Protein AF-A0A6M0F7D0-F1 (afdb_monomer_lite)

Radius of gyration: 13.65 Å; chains: 1; bounding box: 28×24×32 Å

Secondary structure (DSSP, 8-state):
--HHHHHHHHHHHHHHHHHHHHHHHHHHHH---HHHHHHHHHHHHHHHHHHHHT-

pLDDT: mean 86.64, std 11.25, range [50.16, 97.31]

Foldseek 3Di:
DPPVVVVVVCVVCVVLVVVLVVLVVVCVVPVPCPVNVVSVVVVVVVVVVVVVVVD

Sequence (55 aa):
MQPELVEQIRQQHAPWLMELESLAVNALITDNWKDLFNCIYEKMEQLDQQTMEQS

Structure (mmCIF, N/CA/C/O backbone):
data_AF-A0A6M0F7D0-F1
#
_entry.id   AF-A0A6M0F7D0-F1
#
loop_
_atom_site.group_PDB
_atom_site.id
_atom_site.type_symbol
_atom_site.label_atom_id
_atom_site.label_alt_id
_atom_site.label_comp_id
_atom_site.label_asym_id
_atom_site.label_entity_id
_atom_site.label_seq_id
_atom_site.pdbx_PDB_ins_code
_atom_site.Cartn_x
_atom_site.Cartn_y
_atom_site.Cartn_z
_atom_site.occupancy
_atom_site.B_iso_or_equiv
_atom_site.auth_seq_id
_atom_site.auth_comp_id
_atom_site.auth_asym_id
_atom_site.auth_atom_id
_atom_site.pdbx_PDB_model_num
ATOM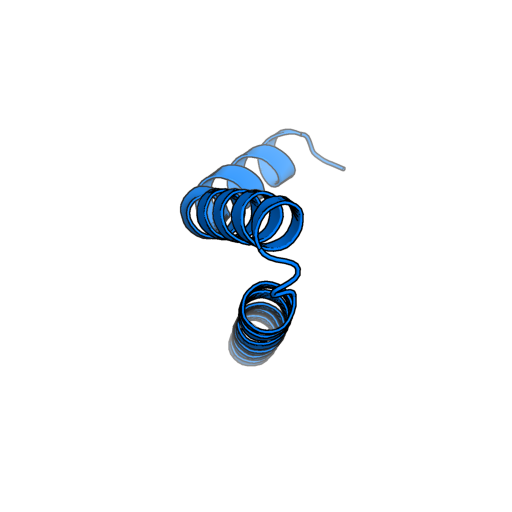 1 N N . MET A 1 1 ? -10.373 18.108 10.110 1.00 60.06 1 MET A N 1
ATOM 2 C CA . MET A 1 1 ? -9.670 16.948 10.704 1.00 60.06 1 MET A CA 1
ATOM 3 C C . MET A 1 1 ? -8.723 17.475 11.768 1.00 60.06 1 MET A C 1
ATOM 5 O O . MET A 1 1 ? -8.116 18.511 11.523 1.00 60.06 1 MET A O 1
ATOM 9 N N . GLN A 1 2 ? -8.648 16.841 12.941 1.00 64.38 2 GLN A N 1
ATOM 10 C CA . GLN A 1 2 ? -7.711 17.247 13.996 1.00 64.38 2 GLN A CA 1
ATOM 11 C C . GLN A 1 2 ? -6.270 16.903 13.560 1.00 64.38 2 GLN A C 1
ATOM 13 O O . GLN A 1 2 ? -6.038 15.755 13.180 1.00 64.38 2 GLN A O 1
ATOM 18 N N . PRO A 1 3 ? -5.323 17.859 13.569 1.00 74.44 3 PRO A N 1
ATOM 19 C CA . PRO A 1 3 ? -3.961 17.636 13.076 1.00 74.44 3 PRO A CA 1
ATOM 20 C C . PRO A 1 3 ? -3.217 16.518 13.822 1.00 74.44 3 PRO A C 1
ATOM 22 O O . PRO A 1 3 ? -2.520 15.729 13.191 1.00 74.44 3 PRO A O 1
ATOM 25 N N . GLU A 1 4 ? -3.435 16.387 15.132 1.00 80.31 4 GLU A N 1
ATOM 26 C CA . GLU A 1 4 ? -2.797 15.361 15.972 1.00 80.31 4 GLU A CA 1
ATOM 27 C C . GLU A 1 4 ? -3.180 13.932 15.560 1.00 80.31 4 GLU A C 1
ATOM 29 O O . GLU A 1 4 ? -2.332 13.042 15.537 1.00 80.31 4 GLU A O 1
ATOM 34 N N . LEU A 1 5 ? -4.434 13.715 15.151 1.00 79.56 5 LEU A N 1
ATOM 35 C CA . LEU A 1 5 ? -4.907 12.410 14.685 1.00 79.56 5 LEU A CA 1
ATOM 36 C C . LEU A 1 5 ? -4.224 12.006 13.370 1.00 79.56 5 LEU A C 1
ATOM 38 O O . LEU A 1 5 ? -3.861 10.851 13.176 1.00 79.56 5 LEU A O 1
ATOM 42 N N . VAL A 1 6 ? -4.018 12.967 12.464 1.00 81.19 6 VAL A N 1
ATOM 43 C CA . VAL A 1 6 ? -3.348 12.722 11.177 1.00 81.19 6 VAL A CA 1
ATOM 44 C C . VAL A 1 6 ? -1.884 12.345 11.392 1.00 81.19 6 VAL A C 1
ATOM 46 O O . VAL A 1 6 ? -1.362 11.471 10.700 1.00 81.19 6 VAL A O 1
ATOM 49 N N . GLU A 1 7 ? -1.223 12.987 12.351 1.00 85.62 7 GLU A N 1
ATOM 50 C CA . GLU A 1 7 ? 0.169 12.700 12.683 1.00 85.62 7 GLU A CA 1
ATOM 51 C C . GLU A 1 7 ? 0.326 11.327 13.348 1.00 85.62 7 GLU A C 1
ATOM 53 O O . GLU A 1 7 ? 1.227 10.574 12.980 1.00 85.62 7 GLU A O 1
ATOM 58 N N . GLN A 1 8 ? -0.609 10.939 14.220 1.00 84.31 8 GLN A N 1
ATOM 59 C CA . GLN A 1 8 ? -0.658 9.590 14.794 1.00 84.31 8 GLN A CA 1
ATOM 60 C C . GLN A 1 8 ? -0.880 8.511 13.729 1.00 84.31 8 GLN A C 1
ATOM 62 O O . GLN A 1 8 ? -0.129 7.539 13.692 1.00 84.31 8 GLN A O 1
ATOM 67 N N . ILE A 1 9 ? -1.840 8.704 12.816 1.00 83.00 9 ILE A N 1
ATOM 68 C CA . ILE A 1 9 ? -2.081 7.781 11.695 1.00 83.00 9 ILE A CA 1
ATOM 69 C C . ILE A 1 9 ? -0.816 7.663 10.837 1.00 83.00 9 ILE A C 1
ATOM 71 O O . ILE A 1 9 ? -0.390 6.559 10.501 1.00 83.00 9 ILE A O 1
ATOM 75 N N . ARG A 1 10 ? -0.153 8.782 10.519 1.00 82.81 10 ARG A N 1
ATOM 76 C CA . ARG A 1 10 ? 1.112 8.733 9.773 1.00 82.81 10 ARG A CA 1
ATOM 77 C C . ARG A 1 10 ? 2.185 7.946 10.503 1.00 82.81 10 ARG A C 1
ATOM 79 O O . ARG A 1 10 ? 2.858 7.162 9.851 1.00 82.81 10 ARG A O 1
ATOM 86 N N . GLN A 1 11 ? 2.358 8.137 11.808 1.00 86.31 11 GLN A N 1
ATOM 87 C CA . GLN A 1 11 ? 3.374 7.406 12.566 1.00 86.31 1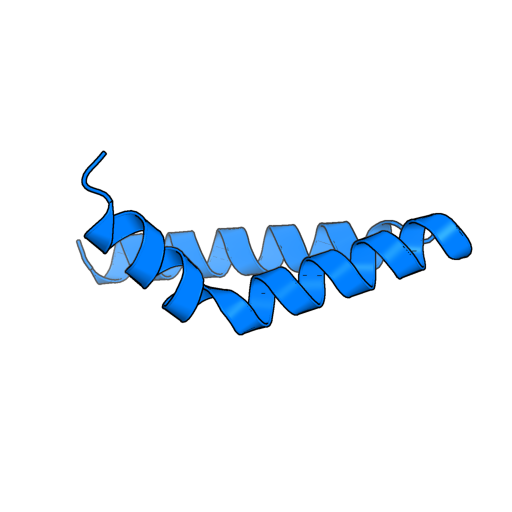1 GLN A CA 1
ATOM 88 C C . GLN A 1 11 ? 3.054 5.912 12.658 1.00 86.31 11 GLN A C 1
ATOM 90 O O . GLN A 1 11 ? 3.937 5.086 12.436 1.00 86.31 11 GLN A O 1
ATOM 95 N N . GLN A 1 12 ? 1.793 5.560 12.913 1.00 85.81 12 GLN A N 1
ATOM 96 C CA . GLN A 1 12 ? 1.337 4.173 12.991 1.00 85.81 12 GLN A CA 1
ATOM 97 C C . GLN A 1 12 ? 1.533 3.429 11.664 1.00 85.81 12 GLN A C 1
ATOM 99 O O . GLN A 1 12 ? 1.931 2.265 11.654 1.00 85.81 12 GLN A O 1
ATOM 104 N N . HIS A 1 13 ? 1.285 4.104 10.541 1.00 87.50 13 HIS A N 1
ATOM 105 C CA . HIS A 1 13 ? 1.371 3.512 9.207 1.00 87.50 13 HIS A CA 1
ATOM 106 C C . HIS A 1 13 ? 2.672 3.849 8.461 1.00 87.50 13 HIS A C 1
ATOM 108 O O . HIS A 1 13 ? 2.827 3.445 7.309 1.00 87.50 13 HIS A O 1
ATOM 114 N N . ALA A 1 14 ? 3.629 4.536 9.098 1.00 87.31 14 ALA A N 1
ATOM 115 C CA . ALA A 1 14 ? 4.878 4.974 8.469 1.00 87.31 14 ALA A CA 1
ATOM 116 C C . ALA A 1 14 ? 5.659 3.837 7.785 1.00 87.31 14 ALA A C 1
ATOM 118 O O . ALA A 1 14 ? 6.055 4.030 6.635 1.00 87.31 14 ALA A O 1
ATOM 119 N N . PRO A 1 15 ? 5.838 2.646 8.402 1.00 89.81 15 PRO A N 1
ATOM 120 C CA . PRO A 1 15 ? 6.570 1.555 7.758 1.00 89.81 15 PRO A CA 1
ATOM 121 C C . PRO A 1 15 ? 5.926 1.109 6.444 1.00 89.81 15 PRO A C 1
ATOM 123 O O . PRO A 1 15 ? 6.618 0.867 5.460 1.00 89.81 15 PRO A O 1
ATOM 126 N N . TRP A 1 16 ? 4.594 1.059 6.412 1.00 90.06 16 TRP A N 1
ATOM 127 C CA . TRP A 1 16 ? 3.858 0.687 5.212 1.00 90.06 16 TRP A CA 1
ATOM 128 C C . TRP A 1 16 ? 3.922 1.773 4.139 1.00 90.06 16 TRP A C 1
ATOM 130 O O . TRP A 1 16 ? 4.125 1.457 2.974 1.00 90.06 16 TRP A O 1
ATOM 140 N N . LEU A 1 17 ? 3.797 3.049 4.515 1.00 90.44 17 LEU A N 1
ATOM 141 C CA . LEU A 1 17 ? 3.916 4.157 3.561 1.00 90.44 17 LEU A CA 1
ATOM 142 C C . LEU A 1 17 ? 5.293 4.170 2.879 1.00 90.44 17 LEU A C 1
ATOM 144 O O . LEU A 1 17 ? 5.370 4.390 1.673 1.00 90.44 17 LEU A O 1
ATOM 148 N N . MET A 1 18 ? 6.361 3.876 3.630 1.00 93.12 18 MET A N 1
ATOM 149 C CA . MET A 1 18 ? 7.715 3.741 3.081 1.00 93.12 18 MET A CA 1
ATOM 150 C C . MET A 1 18 ? 7.844 2.550 2.120 1.00 93.12 18 MET A C 1
ATOM 152 O O . MET A 1 18 ? 8.485 2.662 1.076 1.00 93.12 18 MET A O 1
ATOM 156 N N . GLU A 1 19 ? 7.232 1.410 2.448 1.00 93.75 19 GLU A N 1
ATOM 157 C CA . GLU A 1 19 ? 7.199 0.230 1.575 1.00 93.75 19 GLU A CA 1
ATOM 158 C C . GLU A 1 19 ? 6.450 0.518 0.264 1.00 93.75 19 GLU A C 1
ATOM 160 O O . GLU A 1 19 ? 6.945 0.208 -0.819 1.00 93.75 19 GLU A O 1
ATOM 165 N N . LEU A 1 20 ? 5.306 1.198 0.352 1.00 94.38 20 LEU A N 1
ATOM 166 C CA . LEU A 1 20 ? 4.502 1.641 -0.788 1.00 94.38 20 LEU A CA 1
ATOM 167 C C . LEU A 1 20 ? 5.290 2.556 -1.728 1.00 94.38 20 LEU A C 1
ATOM 169 O O . LEU A 1 20 ? 5.258 2.374 -2.944 1.00 94.38 20 LEU A O 1
ATOM 173 N N . GLU A 1 21 ? 6.016 3.522 -1.163 1.00 95.19 21 GLU A N 1
ATOM 174 C CA . GLU A 1 21 ? 6.883 4.421 -1.924 1.00 95.19 21 GLU A CA 1
ATOM 175 C C . GLU A 1 21 ? 7.999 3.642 -2.633 1.00 95.19 21 GLU A C 1
ATOM 177 O O . GLU A 1 21 ? 8.224 3.832 -3.829 1.00 95.19 21 GLU A O 1
ATOM 182 N N . SER A 1 22 ? 8.649 2.707 -1.932 1.00 96.31 22 SER A N 1
ATOM 183 C CA . SER A 1 22 ? 9.699 1.865 -2.509 1.00 96.31 22 SER A CA 1
ATOM 184 C C . SER A 1 22 ? 9.181 1.008 -3.669 1.00 96.31 22 SER A C 1
ATOM 186 O O . SER A 1 22 ? 9.793 0.982 -4.742 1.00 96.31 22 SER A O 1
ATOM 188 N N . LEU A 1 23 ? 8.024 0.364 -3.494 1.00 96.19 23 LEU A N 1
ATOM 189 C CA . LEU A 1 23 ? 7.380 -0.443 -4.529 1.00 96.19 23 LEU A CA 1
ATOM 190 C C . LEU A 1 23 ? 6.940 0.406 -5.725 1.00 96.19 23 LEU A C 1
ATOM 192 O O . LEU A 1 23 ? 7.111 -0.025 -6.864 1.00 96.19 23 LEU A O 1
ATOM 196 N N . ALA A 1 24 ? 6.437 1.622 -5.496 1.00 96.62 24 ALA A N 1
ATOM 197 C CA . ALA A 1 24 ? 6.063 2.540 -6.568 1.00 96.62 24 ALA A CA 1
ATOM 198 C C . ALA A 1 24 ? 7.280 2.984 -7.394 1.00 96.62 24 ALA A C 1
ATOM 200 O O . ALA A 1 24 ? 7.231 2.956 -8.624 1.00 96.62 24 ALA A O 1
ATOM 201 N N . VAL A 1 25 ? 8.396 3.330 -6.742 1.00 97.31 25 VAL A N 1
ATOM 202 C CA . VAL A 1 25 ? 9.653 3.660 -7.434 1.00 97.31 25 VAL A CA 1
ATOM 203 C C . VAL A 1 25 ? 10.162 2.459 -8.234 1.00 97.31 25 VAL A C 1
ATOM 205 O O . VAL A 1 25 ? 10.527 2.610 -9.399 1.00 97.31 25 VAL A O 1
ATOM 208 N N . ASN A 1 26 ? 10.141 1.256 -7.653 1.00 96.56 26 ASN A N 1
ATOM 209 C CA . ASN A 1 26 ? 10.549 0.042 -8.357 1.00 96.56 26 ASN A CA 1
ATOM 210 C C . ASN A 1 26 ? 9.650 -0.259 -9.569 1.00 96.56 26 ASN A C 1
ATOM 212 O O . ASN A 1 26 ? 10.159 -0.607 -10.635 1.00 96.56 26 ASN A O 1
ATOM 216 N N . ALA A 1 27 ? 8.332 -0.089 -9.441 1.00 97.00 27 ALA A N 1
ATOM 217 C CA . ALA A 1 27 ? 7.383 -0.285 -10.535 1.00 97.00 27 ALA A CA 1
ATOM 218 C C . ALA A 1 27 ? 7.625 0.708 -11.680 1.00 97.00 27 ALA A C 1
ATOM 220 O O . ALA A 1 27 ? 7.628 0.310 -12.839 1.00 97.00 27 ALA A O 1
ATOM 221 N N . LEU A 1 28 ? 7.932 1.973 -11.375 1.00 97.25 28 LEU A N 1
ATOM 222 C CA . LEU A 1 28 ? 8.293 2.969 -12.390 1.00 97.25 28 LEU A CA 1
ATOM 223 C C . LEU A 1 28 ? 9.576 2.607 -13.157 1.00 97.25 28 LEU A C 1
ATOM 225 O O . LEU A 1 28 ? 9.708 2.959 -14.326 1.00 97.25 28 LEU A O 1
ATOM 229 N N . ILE A 1 29 ? 10.519 1.913 -12.512 1.00 97.19 29 ILE A N 1
ATOM 230 C CA . ILE A 1 29 ? 11.782 1.480 -13.130 1.00 97.19 29 ILE A CA 1
ATOM 231 C C . ILE A 1 29 ? 11.597 0.199 -13.955 1.00 97.19 29 ILE A C 1
ATOM 233 O O . ILE A 1 29 ? 12.219 0.044 -15.004 1.00 97.19 29 ILE A O 1
ATOM 237 N N . THR A 1 30 ? 10.784 -0.736 -13.464 1.00 95.81 30 THR A N 1
ATOM 238 C CA . THR A 1 30 ? 10.723 -2.121 -13.968 1.00 95.81 30 THR A CA 1
ATOM 239 C C . THR A 1 30 ? 9.434 -2.467 -14.713 1.00 95.81 30 THR A C 1
ATOM 241 O O . THR A 1 30 ? 9.326 -3.567 -15.247 1.00 95.81 30 THR A O 1
ATOM 244 N N . ASP A 1 31 ? 8.457 -1.557 -14.729 1.00 93.44 31 ASP A N 1
ATOM 245 C CA . ASP A 1 31 ? 7.069 -1.762 -15.172 1.00 93.44 31 ASP A CA 1
ATOM 246 C C . ASP A 1 31 ? 6.333 -2.907 -14.438 1.00 93.44 31 ASP A C 1
ATOM 248 O O . ASP A 1 31 ? 5.290 -3.401 -14.869 1.00 93.44 31 ASP A O 1
ATOM 252 N N . ASN A 1 32 ? 6.857 -3.339 -13.284 1.00 88.50 32 ASN A N 1
ATOM 253 C CA . ASN A 1 32 ? 6.227 -4.350 -12.444 1.00 88.50 32 ASN A CA 1
ATOM 254 C C . ASN A 1 32 ? 5.321 -3.705 -11.385 1.00 88.50 32 ASN A C 1
ATOM 256 O O . ASN A 1 32 ? 5.724 -3.447 -10.252 1.00 88.50 32 ASN A O 1
ATOM 260 N N . TRP A 1 33 ? 4.063 -3.484 -11.760 1.00 94.62 33 TRP A N 1
ATOM 261 C CA . TRP A 1 33 ? 3.030 -2.911 -10.890 1.00 94.62 33 TRP A CA 1
ATOM 262 C C . TRP A 1 33 ? 2.365 -3.922 -9.953 1.00 94.62 33 TRP A C 1
ATOM 264 O O . TRP A 1 33 ? 1.655 -3.538 -9.023 1.00 94.62 33 TRP A O 1
ATOM 274 N N . LYS A 1 34 ? 2.568 -5.221 -10.195 1.00 96.38 34 LYS A N 1
ATOM 275 C CA . LYS A 1 34 ? 1.871 -6.291 -9.475 1.00 96.38 34 LYS A CA 1
ATOM 276 C C . LYS A 1 34 ? 2.157 -6.243 -7.975 1.00 96.38 34 LYS A C 1
ATOM 278 O O . LYS A 1 34 ? 1.229 -6.354 -7.180 1.00 96.38 34 LYS A O 1
ATOM 283 N N . ASP A 1 35 ? 3.417 -6.043 -7.605 1.00 92.69 35 ASP A N 1
ATOM 284 C CA . ASP A 1 35 ? 3.838 -6.051 -6.201 1.00 92.69 35 ASP A CA 1
ATOM 285 C C . ASP A 1 35 ? 3.282 -4.841 -5.438 1.00 92.69 35 ASP A C 1
ATOM 287 O O . ASP A 1 35 ? 2.821 -4.980 -4.306 1.00 92.69 35 ASP A O 1
ATOM 291 N N . LEU A 1 36 ? 3.215 -3.676 -6.095 1.00 94.44 36 LEU A N 1
ATOM 292 C CA . LEU A 1 36 ? 2.574 -2.480 -5.547 1.00 94.44 36 LEU A CA 1
ATOM 293 C C . LEU A 1 36 ? 1.083 -2.719 -5.276 1.00 94.44 36 LEU A C 1
ATOM 295 O O . LEU A 1 36 ? 0.598 -2.423 -4.185 1.00 94.44 36 LEU A O 1
ATOM 299 N N . PHE A 1 37 ? 0.352 -3.265 -6.252 1.00 95.88 37 PHE A N 1
ATOM 300 C CA . PHE A 1 37 ? -1.077 -3.523 -6.082 1.00 95.88 37 PHE A CA 1
ATOM 301 C C . PHE A 1 37 ? -1.349 -4.566 -5.000 1.00 95.88 37 PHE A C 1
ATOM 303 O O . PHE A 1 37 ? -2.232 -4.350 -4.174 1.00 95.88 37 PHE A O 1
ATOM 310 N N . ASN A 1 38 ? -0.575 -5.653 -4.958 1.00 95.06 38 ASN A N 1
ATOM 311 C CA . ASN A 1 38 ? -0.697 -6.663 -3.908 1.00 95.06 38 ASN A CA 1
ATOM 312 C C . ASN A 1 38 ? -0.498 -6.051 -2.515 1.00 95.06 38 ASN A C 1
ATOM 314 O O . ASN A 1 38 ? -1.341 -6.248 -1.646 1.00 95.06 38 ASN A O 1
ATOM 318 N N . CYS A 1 39 ? 0.549 -5.238 -2.332 1.00 93.06 39 CYS A N 1
ATOM 319 C CA . CYS A 1 39 ? 0.814 -4.553 -1.066 1.00 93.06 39 CYS A CA 1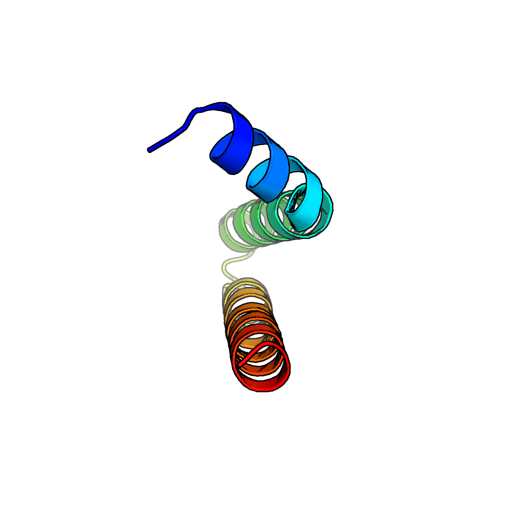
ATOM 320 C C . CYS A 1 39 ? -0.355 -3.647 -0.634 1.00 93.06 39 CYS A C 1
ATOM 322 O O . CYS A 1 39 ? -0.737 -3.627 0.538 1.00 93.06 39 CYS A O 1
ATOM 324 N N . ILE A 1 40 ? -0.966 -2.917 -1.577 1.00 93.81 40 ILE A N 1
ATOM 325 C CA . ILE A 1 40 ? -2.143 -2.081 -1.294 1.00 93.81 40 ILE A CA 1
ATOM 326 C C . ILE A 1 40 ? -3.330 -2.946 -0.849 1.00 93.81 40 ILE A C 1
ATOM 328 O O . ILE A 1 40 ? -3.947 -2.638 0.171 1.00 93.81 40 ILE A O 1
ATOM 332 N N . TYR A 1 41 ? -3.645 -4.023 -1.577 1.00 94.81 41 TYR A N 1
ATOM 333 C CA . TYR A 1 41 ? -4.781 -4.890 -1.249 1.00 94.81 41 TYR A CA 1
ATOM 334 C C . TYR A 1 41 ? -4.620 -5.570 0.115 1.00 94.81 41 TYR A C 1
ATOM 336 O O . TYR A 1 41 ? -5.555 -5.543 0.913 1.00 94.81 41 TYR A O 1
ATOM 344 N N . GLU A 1 42 ? -3.435 -6.103 0.417 1.00 91.94 42 GLU A N 1
ATOM 345 C CA . GLU A 1 42 ? -3.145 -6.725 1.716 1.00 91.94 42 GLU A CA 1
ATOM 346 C C . GLU A 1 42 ? -3.346 -5.743 2.875 1.00 91.94 42 GLU A C 1
ATOM 348 O O . GLU A 1 42 ? -3.880 -6.105 3.925 1.00 91.94 42 GLU A O 1
ATOM 353 N N . LYS A 1 43 ? -2.966 -4.472 2.701 1.00 89.56 43 LYS A N 1
ATOM 354 C CA . LYS A 1 43 ? -3.214 -3.465 3.737 1.00 89.56 43 LYS A CA 1
ATOM 355 C C . LYS A 1 43 ? -4.659 -3.047 3.860 1.00 89.56 43 LYS A C 1
ATOM 357 O O . LYS A 1 43 ? -5.098 -2.811 4.982 1.00 89.56 43 LYS A O 1
ATOM 362 N N . MET A 1 44 ? -5.394 -2.959 2.758 1.00 90.69 44 MET A N 1
ATOM 363 C CA . MET A 1 44 ? -6.830 -2.707 2.836 1.00 90.69 44 MET A CA 1
ATOM 364 C C . MET A 1 44 ? -7.530 -3.804 3.643 1.00 90.69 44 MET A C 1
ATOM 366 O O . MET A 1 44 ? -8.330 -3.482 4.514 1.00 90.69 44 MET A O 1
ATOM 370 N N . GLU A 1 45 ? -7.173 -5.071 3.422 1.00 91.44 45 GLU A N 1
ATOM 371 C CA . GLU A 1 45 ? -7.713 -6.199 4.188 1.00 91.44 45 GLU A CA 1
ATOM 372 C C . GLU A 1 45 ? -7.338 -6.124 5.679 1.00 91.44 45 GLU A C 1
ATOM 374 O O . GLU A 1 45 ? -8.199 -6.293 6.539 1.00 91.44 45 GLU A O 1
ATOM 379 N N . GLN A 1 46 ? -6.084 -5.791 6.008 1.00 8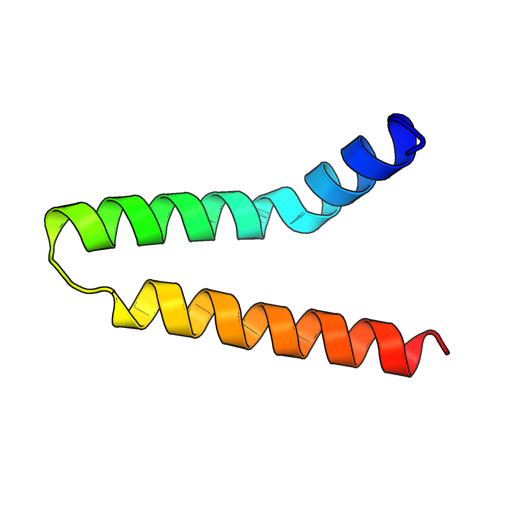7.62 4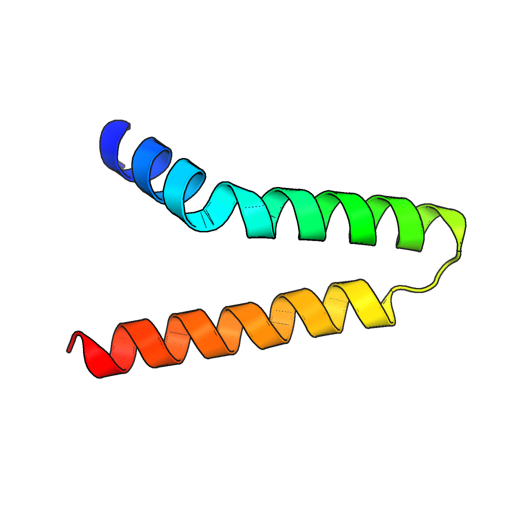6 GLN A N 1
ATOM 380 C C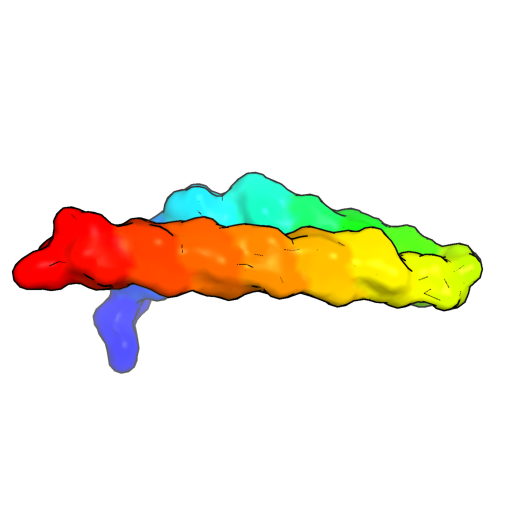A . GLN A 1 46 ? -5.651 -5.615 7.404 1.00 87.62 46 GLN A CA 1
ATOM 381 C C . GLN A 1 46 ? -6.406 -4.482 8.115 1.00 87.62 46 GLN A C 1
ATOM 383 O O . GLN A 1 46 ? -6.769 -4.618 9.283 1.00 87.62 46 GLN A O 1
ATOM 388 N N . LEU A 1 47 ? -6.640 -3.362 7.427 1.00 86.12 47 LEU A N 1
ATOM 389 C CA . LEU A 1 47 ? -7.389 -2.227 7.973 1.00 86.12 47 LEU A CA 1
ATOM 390 C C . LEU A 1 47 ? -8.870 -2.566 8.182 1.00 86.12 47 LEU A C 1
ATOM 392 O O . LEU A 1 47 ? -9.460 -2.144 9.178 1.00 86.12 47 LEU A O 1
ATOM 396 N N . ASP A 1 48 ? -9.463 -3.335 7.270 1.00 87.19 48 ASP A N 1
ATOM 397 C CA . ASP A 1 48 ? -10.847 -3.800 7.387 1.00 87.19 48 ASP A CA 1
ATOM 398 C C . ASP A 1 48 ? -11.018 -4.742 8.590 1.00 87.19 48 ASP A C 1
ATOM 400 O O . ASP A 1 48 ? -11.891 -4.524 9.433 1.00 87.19 48 ASP A O 1
ATOM 404 N N . GLN A 1 49 ? -10.104 -5.708 8.756 1.00 82.06 49 GLN A N 1
ATOM 405 C CA . GLN A 1 49 ? -10.080 -6.614 9.912 1.00 82.06 49 GLN A CA 1
ATOM 406 C C . GLN A 1 49 ? -9.947 -5.851 11.238 1.00 82.06 49 GLN A C 1
ATOM 408 O O . GLN A 1 49 ? -10.730 -6.077 12.160 1.00 82.06 49 GLN A O 1
ATOM 413 N N . GLN A 1 50 ? -9.028 -4.881 11.315 1.00 78.62 50 GLN A N 1
ATOM 414 C CA . GLN A 1 50 ? -8.861 -4.044 12.510 1.00 78.62 50 GLN A CA 1
ATOM 415 C C . GLN A 1 50 ? -10.118 -3.234 12.847 1.00 78.62 50 GLN A C 1
ATOM 417 O O . GLN A 1 50 ? -10.428 -3.038 14.021 1.00 78.62 50 GLN A O 1
ATOM 422 N N . THR A 1 51 ? -10.848 -2.767 11.832 1.00 73.88 51 THR A N 1
ATOM 423 C CA . THR A 1 51 ? -12.080 -1.990 12.023 1.00 73.88 51 THR A CA 1
ATOM 424 C C . THR A 1 51 ? -13.225 -2.877 12.525 1.00 73.88 51 THR A C 1
ATOM 426 O O . THR A 1 51 ? -13.999 -2.453 13.386 1.00 73.88 51 THR A O 1
ATOM 429 N N . MET A 1 52 ? -13.315 -4.122 12.042 1.00 65.81 52 MET A N 1
ATOM 430 C CA . MET A 1 52 ? -14.305 -5.101 12.506 1.00 65.81 52 MET A CA 1
ATOM 431 C C . MET A 1 52 ? -14.045 -5.591 13.936 1.00 65.81 52 MET A C 1
ATOM 433 O O . MET A 1 52 ? -14.999 -5.760 14.685 1.00 65.81 52 MET A O 1
ATOM 437 N N . GLU A 1 53 ? -12.788 -5.799 14.337 1.00 62.88 53 GLU A N 1
ATOM 438 C CA . GLU A 1 53 ? -12.443 -6.251 15.698 1.00 62.88 53 GLU A CA 1
ATOM 439 C C . GLU A 1 53 ? -12.578 -5.152 16.769 1.00 62.88 53 GLU A C 1
ATOM 441 O O . GLU A 1 53 ? -12.678 -5.459 17.957 1.00 62.88 53 GLU A O 1
ATOM 446 N N . GLN A 1 54 ? -12.569 -3.875 16.373 1.00 54.94 54 GLN A N 1
ATOM 447 C CA . GLN A 1 54 ? -12.750 -2.727 17.275 1.00 54.94 54 GLN A CA 1
ATOM 448 C C . GLN A 1 54 ? -14.213 -2.265 17.420 1.00 54.94 54 GLN A C 1
ATOM 450 O O . GLN A 1 54 ? -14.474 -1.355 18.214 1.00 54.94 54 GLN A O 1
ATOM 455 N N . SER A 1 55 ? -15.143 -2.862 16.665 1.00 50.16 55 SER A N 1
ATOM 456 C CA . SER A 1 55 ? -16.590 -2.577 16.697 1.00 50.16 55 SER A CA 1
ATOM 457 C C . SER A 1 55 ? -17.339 -3.514 17.644 1.00 50.16 55 SER A C 1
ATOM 459 O O . SER A 1 55 ? -18.295 -3.036 18.296 1.00 50.16 55 SER A O 1
#